Protein AF-A0A0B8P0C0-F1 (afdb_monomer_lite)

Foldseek 3Di:
DDPPPPPDPLDDDDDDDCPVVCVVCVVPLVVVLVVVLVVVLVVCVVVVDAQDDDDDPDPVHDCPSNVVSSVVVNVVNVVVVVD

Secondary structure (DSSP, 8-state):
--------TTS-------HHHHHHTGGGHHHHHHHHHHHHHHHHHHTT-SS-------TTS--HHHHHHHHHHHHHHHHHTT-

Organism: NCBI:txid1481914

Sequence (83 aa):
MDENHNLDPEHRLIVVDISKTLQEMSDNLALFELILANDLHLLFDVFWLEEVEVLCEVDSLNMNEIHKVARTRNYSRAELNKG

Radius of gyration: 14.72 Å; chains: 1; bounding box: 32×31×37 Å

Structure (mmCIF, N/CA/C/O backbone):
data_AF-A0A0B8P0C0-F1
#
_entry.id   AF-A0A0B8P0C0-F1
#
loop_
_atom_site.group_PDB
_atom_site.id
_atom_site.type_symbol
_atom_site.label_atom_id
_atom_site.label_alt_id
_atom_site.label_comp_id
_atom_site.label_asym_id
_atom_site.label_entity_id
_atom_site.label_seq_id
_atom_site.pdbx_PDB_ins_code
_atom_site.Cartn_x
_atom_site.Cartn_y
_atom_site.Cartn_z
_atom_site.occupancy
_atom_site.B_iso_or_equiv
_atom_site.auth_seq_id
_atom_site.auth_comp_id
_atom_site.auth_asym_id
_atom_site.auth_atom_id
_atom_site.pdbx_PDB_model_num
ATOM 1 N N . MET A 1 1 ? -13.149 -24.668 -5.693 1.00 36.38 1 MET A N 1
ATOM 2 C CA . MET A 1 1 ? -12.714 -24.395 -7.073 1.00 36.38 1 MET A CA 1
ATOM 3 C C . MET A 1 1 ? -11.354 -23.766 -6.912 1.00 36.38 1 MET A C 1
ATOM 5 O O . MET A 1 1 ? -11.285 -22.656 -6.412 1.00 36.38 1 MET A O 1
ATOM 9 N N . ASP A 1 2 ? -10.307 -24.550 -7.154 1.00 43.59 2 ASP A N 1
ATOM 10 C CA . ASP A 1 2 ? -8.924 -24.111 -6.989 1.00 43.59 2 ASP A CA 1
ATOM 11 C C . ASP A 1 2 ? -8.540 -23.282 -8.211 1.00 43.59 2 ASP A C 1
ATOM 13 O O . ASP A 1 2 ? -8.219 -23.819 -9.273 1.00 43.59 2 ASP A O 1
ATOM 17 N N . GLU A 1 3 ? -8.617 -21.963 -8.075 1.00 47.62 3 GLU A N 1
ATOM 18 C CA . GLU A 1 3 ? -8.033 -21.034 -9.033 1.00 47.62 3 GLU A CA 1
ATOM 19 C C . GLU A 1 3 ? -6.522 -21.000 -8.797 1.00 47.62 3 GLU A C 1
ATOM 21 O O . GLU A 1 3 ? -5.965 -20.074 -8.216 1.00 47.62 3 GLU A O 1
ATOM 26 N N . ASN A 1 4 ? -5.840 -22.052 -9.254 1.00 46.97 4 ASN A N 1
ATOM 27 C CA . ASN A 1 4 ? -4.424 -21.953 -9.572 1.00 46.97 4 ASN A CA 1
ATOM 28 C C . ASN A 1 4 ? -4.309 -20.984 -10.751 1.00 46.97 4 ASN A C 1
ATOM 30 O O . ASN A 1 4 ? -4.302 -21.389 -11.916 1.00 46.97 4 ASN A O 1
ATOM 34 N N . HIS A 1 5 ? -4.256 -19.688 -10.439 1.00 51.59 5 HIS A N 1
ATOM 35 C CA . HIS A 1 5 ? -3.625 -18.723 -11.315 1.00 51.59 5 HIS A CA 1
ATOM 36 C C . HIS A 1 5 ? -2.267 -19.299 -11.683 1.00 51.59 5 HIS A C 1
ATOM 38 O O . HIS A 1 5 ? -1.412 -19.549 -10.833 1.00 51.59 5 HIS A O 1
ATOM 44 N N . ASN A 1 6 ? -2.132 -19.592 -12.969 1.00 51.53 6 ASN A N 1
ATOM 45 C CA . ASN A 1 6 ? -0.894 -19.962 -13.613 1.00 51.53 6 ASN A CA 1
ATOM 46 C C . ASN A 1 6 ? -0.017 -18.706 -13.537 1.00 51.53 6 ASN A C 1
ATOM 48 O O . ASN A 1 6 ? -0.007 -17.899 -14.463 1.00 51.53 6 ASN A O 1
ATOM 52 N N . LEU A 1 7 ? 0.568 -18.460 -12.360 1.00 54.66 7 LEU A N 1
ATOM 53 C CA . LEU A 1 7 ? 1.456 -17.337 -12.121 1.00 54.66 7 LEU A CA 1
ATOM 54 C C . LEU A 1 7 ? 2.610 -17.529 -13.090 1.00 54.66 7 LEU A C 1
ATOM 56 O O . LEU A 1 7 ? 3.346 -18.515 -13.011 1.00 54.66 7 LEU A O 1
ATOM 60 N N . ASP A 1 8 ? 2.691 -16.621 -14.052 1.00 57.91 8 ASP A N 1
ATOM 61 C CA . ASP A 1 8 ? 3.835 -16.502 -14.931 1.00 57.91 8 ASP A CA 1
ATOM 62 C C . ASP A 1 8 ? 5.096 -16.494 -14.048 1.00 57.91 8 ASP A C 1
ATOM 64 O O . ASP A 1 8 ? 5.157 -15.690 -13.115 1.00 57.91 8 ASP A O 1
ATOM 68 N N . PRO A 1 9 ? 6.070 -17.399 -14.247 1.00 57.31 9 PRO A N 1
ATOM 69 C CA . PRO A 1 9 ? 7.264 -17.472 -13.405 1.00 57.31 9 PRO A CA 1
ATOM 70 C C . PRO A 1 9 ? 8.070 -16.163 -13.363 1.00 57.31 9 PRO A C 1
ATOM 72 O O . PRO A 1 9 ? 8.908 -15.996 -12.475 1.00 57.31 9 PRO A O 1
ATOM 75 N N . GLU A 1 10 ? 7.816 -15.232 -14.287 1.00 67.88 10 GLU A N 1
ATOM 76 C CA . GLU A 1 10 ? 8.393 -13.885 -14.288 1.00 67.88 10 GLU A CA 1
ATOM 77 C C . GLU A 1 10 ? 7.701 -12.919 -13.304 1.00 67.88 10 GLU A C 1
ATOM 79 O O . GLU A 1 10 ? 8.312 -11.944 -12.861 1.00 67.88 10 GLU A O 1
ATOM 84 N N . HIS A 1 11 ? 6.473 -13.217 -12.872 1.00 72.88 11 HIS A N 1
ATOM 85 C CA . HIS A 1 11 ? 5.702 -12.405 -11.935 1.00 72.88 11 HIS A CA 1
ATOM 86 C C . HIS A 1 11 ? 5.802 -12.949 -10.505 1.00 72.88 11 HIS A C 1
ATOM 88 O O . HIS A 1 11 ? 5.286 -14.012 -10.157 1.00 72.88 11 HIS A O 1
ATOM 94 N N . ARG A 1 12 ? 6.459 -12.184 -9.628 1.00 80.12 12 ARG A N 1
ATOM 95 C CA . ARG A 1 12 ? 6.530 -12.496 -8.194 1.00 80.12 12 ARG A CA 1
ATOM 96 C C . ARG A 1 12 ? 5.293 -11.957 -7.483 1.00 80.12 12 ARG A C 1
ATOM 98 O O . ARG A 1 12 ? 5.102 -10.747 -7.426 1.00 80.12 12 ARG A O 1
ATOM 105 N N . LEU A 1 13 ? 4.503 -12.848 -6.887 1.00 84.56 13 LEU A N 1
ATOM 106 C CA . LEU A 1 13 ? 3.369 -12.483 -6.038 1.00 84.56 13 LEU A CA 1
ATOM 107 C C . LEU A 1 13 ? 3.783 -12.468 -4.561 1.00 84.56 13 LEU A C 1
ATOM 109 O O . LEU A 1 13 ? 4.319 -13.453 -4.052 1.00 84.56 13 LEU A O 1
ATOM 113 N N . ILE A 1 14 ? 3.497 -11.364 -3.869 1.00 86.62 14 ILE A N 1
ATOM 114 C CA . ILE A 1 14 ? 3.625 -11.250 -2.412 1.00 86.62 14 ILE A CA 1
ATOM 115 C C . ILE A 1 14 ? 2.228 -11.015 -1.845 1.00 86.62 14 ILE A C 1
ATOM 117 O O . ILE A 1 14 ? 1.579 -10.030 -2.186 1.00 86.62 14 ILE A O 1
ATOM 121 N N . VAL A 1 15 ? 1.780 -11.912 -0.968 1.00 90.25 15 VAL A N 1
ATOM 122 C CA . VAL A 1 15 ? 0.507 -11.778 -0.252 1.00 90.25 15 VAL A CA 1
ATOM 123 C C . VAL A 1 15 ? 0.795 -11.293 1.162 1.00 90.25 15 VAL A C 1
ATOM 125 O O . VAL A 1 15 ? 1.586 -11.906 1.880 1.00 90.25 15 VAL A O 1
ATOM 128 N N . VAL A 1 16 ? 0.152 -10.196 1.557 1.00 89.00 16 VAL A N 1
ATOM 129 C CA . VAL A 1 16 ? 0.290 -9.606 2.892 1.00 89.00 16 VAL A CA 1
ATOM 130 C C . VAL A 1 16 ? -1.041 -9.743 3.624 1.00 89.00 16 VAL A C 1
ATOM 132 O O . VAL A 1 16 ? -2.015 -9.079 3.279 1.00 89.00 16 VAL A O 1
ATOM 135 N N . ASP A 1 17 ? -1.083 -10.609 4.636 1.00 91.06 17 ASP A N 1
ATOM 136 C CA . ASP A 1 17 ? -2.236 -10.717 5.532 1.00 91.06 17 ASP A CA 1
ATOM 137 C C . ASP A 1 17 ? -2.174 -9.616 6.597 1.00 91.06 17 ASP A C 1
ATOM 139 O O . ASP A 1 17 ? -1.276 -9.586 7.440 1.00 91.06 17 ASP A O 1
ATOM 143 N N . ILE A 1 18 ? -3.151 -8.716 6.549 1.00 89.44 18 ILE A N 1
ATOM 144 C CA . ILE A 1 18 ? -3.284 -7.573 7.456 1.00 89.44 18 ILE A CA 1
ATOM 145 C C . ILE A 1 18 ? -4.428 -7.733 8.461 1.00 89.44 18 ILE A C 1
ATOM 147 O O . ILE A 1 18 ? -4.698 -6.815 9.232 1.00 89.44 18 ILE A O 1
ATOM 151 N N . SER A 1 19 ? -5.118 -8.875 8.466 1.00 89.94 19 SER A N 1
ATOM 152 C CA . SER A 1 19 ? -6.359 -9.077 9.223 1.00 89.94 19 SER A CA 1
ATOM 153 C C . SER A 1 19 ? -6.205 -8.805 10.723 1.00 89.94 19 SER A C 1
ATOM 155 O O . SER A 1 19 ? -7.042 -8.127 11.318 1.00 89.94 19 SER A O 1
ATOM 157 N N . LYS A 1 20 ? -5.111 -9.275 11.333 1.00 88.81 20 LYS A N 1
ATOM 158 C CA . LYS A 1 20 ? -4.819 -9.052 12.759 1.00 88.81 20 LYS A CA 1
ATOM 159 C C . LYS A 1 20 ? -4.551 -7.585 13.070 1.00 88.81 20 LYS A C 1
ATOM 161 O O . LYS A 1 20 ? -5.173 -7.026 13.967 1.00 88.81 20 LYS A O 1
ATOM 166 N N . THR A 1 21 ? -3.671 -6.951 12.301 1.00 87.38 21 THR A N 1
ATOM 167 C CA . THR A 1 21 ? -3.310 -5.544 12.507 1.00 87.38 21 THR A CA 1
ATOM 168 C C . THR A 1 21 ? -4.515 -4.631 12.289 1.00 87.38 21 THR A C 1
ATOM 170 O O . THR A 1 21 ? -4.725 -3.687 13.043 1.00 87.38 21 THR A O 1
ATOM 173 N N . LEU A 1 22 ? -5.360 -4.953 11.308 1.00 88.06 22 LEU A N 1
ATOM 174 C CA . LEU A 1 22 ? -6.596 -4.227 11.041 1.00 88.06 22 LEU A CA 1
ATOM 175 C C . LEU A 1 22 ? -7.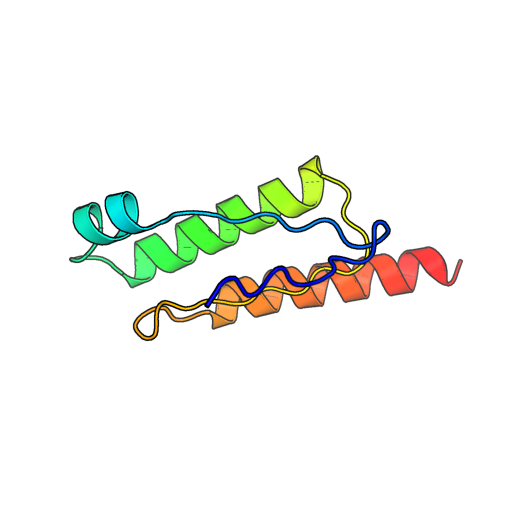596 -4.338 12.203 1.00 88.06 22 LEU A C 1
ATOM 177 O O . LEU A 1 22 ? -8.253 -3.356 12.535 1.00 88.06 22 LEU A O 1
ATOM 181 N N . GLN A 1 23 ? -7.699 -5.507 12.846 1.00 87.88 23 GLN A N 1
ATOM 182 C CA . GLN A 1 23 ? -8.528 -5.675 14.046 1.00 87.88 23 GLN A CA 1
ATOM 183 C C . GLN A 1 23 ? -8.004 -4.830 15.213 1.00 87.88 23 GLN A C 1
ATOM 185 O O . GLN A 1 23 ? -8.782 -4.122 15.854 1.00 87.88 23 GLN A O 1
ATOM 190 N N . GLU A 1 24 ? -6.692 -4.865 15.458 1.00 87.38 24 GLU A N 1
ATOM 191 C CA . GLU A 1 24 ? -6.039 -4.130 16.549 1.00 87.38 24 GLU A CA 1
ATOM 192 C C . GLU A 1 24 ? -6.088 -2.606 16.363 1.00 87.38 24 GLU A C 1
ATOM 194 O O . GLU A 1 24 ? -6.167 -1.869 17.344 1.00 87.38 24 GLU A O 1
ATOM 199 N N . MET A 1 25 ? -6.067 -2.126 15.116 1.00 85.50 25 MET A N 1
ATOM 200 C CA . MET A 1 25 ? -6.035 -0.697 14.778 1.00 85.50 25 MET A CA 1
ATOM 201 C C . MET A 1 25 ? -7.366 -0.168 14.229 1.00 85.50 25 MET A C 1
ATOM 203 O O . MET A 1 25 ? -7.405 0.919 13.650 1.00 85.50 25 MET A O 1
ATOM 207 N N . SER A 1 26 ? -8.456 -0.913 14.421 1.00 80.62 26 SER A N 1
ATOM 208 C CA . SER A 1 26 ? -9.778 -0.595 13.862 1.00 80.62 26 SER A CA 1
ATOM 209 C C . SER A 1 26 ? -10.297 0.797 14.252 1.00 80.62 26 SER A C 1
ATOM 211 O O . SER A 1 26 ? -10.920 1.469 13.430 1.00 80.62 26 SER A O 1
ATOM 213 N N . ASP A 1 27 ? -9.959 1.284 15.449 1.00 89.06 27 ASP A N 1
ATOM 214 C CA . ASP A 1 27 ? -10.334 2.621 15.933 1.00 89.06 27 ASP A CA 1
ATOM 215 C C . ASP A 1 27 ? -9.543 3.769 15.273 1.00 89.06 27 ASP A C 1
ATOM 217 O O . ASP A 1 27 ? -9.908 4.939 15.406 1.00 89.06 27 ASP A O 1
ATOM 221 N N . ASN A 1 28 ? -8.445 3.468 14.571 1.00 91.00 28 ASN A N 1
ATOM 222 C CA . ASN A 1 28 ? -7.584 4.467 13.941 1.00 91.00 28 ASN A CA 1
ATOM 223 C C . ASN A 1 28 ? -7.102 4.018 12.557 1.00 91.00 28 ASN A C 1
ATOM 225 O O . ASN A 1 28 ? -5.903 3.916 12.278 1.00 91.00 28 ASN A O 1
ATOM 229 N N . LEU A 1 29 ? -8.075 3.779 11.680 1.00 90.50 29 LEU A N 1
ATOM 230 C CA . LEU A 1 29 ? -7.847 3.302 10.321 1.00 90.50 29 LEU A CA 1
ATOM 231 C C . LEU A 1 29 ? -6.905 4.210 9.516 1.00 90.50 29 LEU A C 1
ATOM 233 O O . LEU A 1 29 ? -6.031 3.712 8.820 1.00 90.50 29 LEU A O 1
ATOM 237 N N . ALA A 1 30 ? -7.007 5.532 9.674 1.00 90.38 30 ALA A N 1
ATOM 238 C CA . ALA A 1 30 ? -6.140 6.481 8.971 1.00 90.38 30 ALA A CA 1
ATOM 239 C C . ALA A 1 30 ? -4.656 6.336 9.361 1.00 90.38 30 ALA A C 1
ATOM 241 O O . ALA A 1 30 ? -3.769 6.451 8.515 1.00 90.38 30 ALA A O 1
ATOM 242 N N . LEU A 1 31 ? -4.368 6.072 10.643 1.00 89.94 31 LEU A N 1
ATOM 243 C CA . LEU A 1 31 ? -3.002 5.791 11.086 1.00 89.94 31 LEU A CA 1
ATOM 244 C C . LEU A 1 31 ? -2.518 4.437 10.556 1.00 89.94 31 LEU A C 1
ATOM 246 O O . LEU A 1 31 ? -1.370 4.334 10.129 1.00 89.94 31 LEU A O 1
ATOM 250 N N . PHE A 1 32 ? -3.386 3.423 10.556 1.00 91.31 32 PHE A N 1
ATOM 251 C CA . PHE A 1 32 ? -3.077 2.117 9.978 1.00 91.31 32 PHE A CA 1
ATOM 252 C C . PHE A 1 32 ? -2.732 2.221 8.483 1.00 91.31 32 PHE A C 1
ATOM 254 O O . PHE A 1 32 ? -1.698 1.714 8.061 1.00 91.31 32 PHE A O 1
ATOM 261 N N . GLU A 1 33 ? -3.540 2.935 7.697 1.00 91.69 33 GLU A N 1
ATOM 262 C CA . GLU A 1 33 ? -3.313 3.173 6.264 1.00 91.69 33 GLU A CA 1
ATOM 263 C C . GLU A 1 33 ? -1.958 3.843 6.000 1.00 91.69 33 GLU A C 1
ATOM 265 O O . GLU A 1 33 ? -1.232 3.447 5.086 1.00 91.69 33 GLU A O 1
ATOM 270 N N . LEU A 1 34 ? -1.587 4.829 6.824 1.00 91.31 34 LEU A N 1
ATOM 271 C CA . LEU A 1 34 ? -0.295 5.507 6.726 1.00 91.31 34 LEU A CA 1
ATOM 272 C C . LEU A 1 34 ? 0.878 4.569 7.047 1.00 91.31 34 LEU A C 1
ATOM 274 O O . LEU A 1 34 ? 1.887 4.585 6.340 1.00 91.31 34 LEU A O 1
ATOM 278 N N . ILE A 1 35 ? 0.762 3.764 8.106 1.00 91.00 35 ILE A N 1
ATOM 279 C CA . ILE A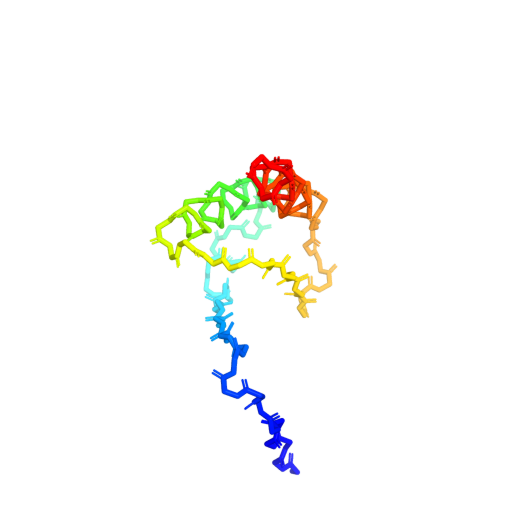 1 35 ? 1.789 2.782 8.480 1.00 91.00 35 ILE A CA 1
ATOM 280 C C . ILE A 1 35 ? 1.946 1.745 7.369 1.00 91.00 35 ILE A C 1
ATOM 282 O O . ILE A 1 35 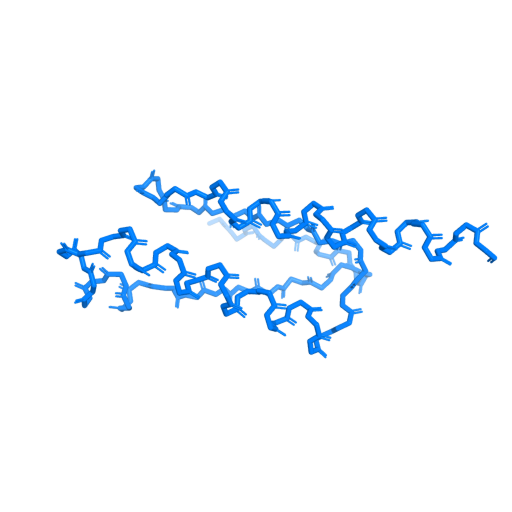? 3.061 1.512 6.914 1.00 91.00 35 ILE A O 1
ATOM 286 N N . LEU A 1 36 ? 0.836 1.208 6.859 1.00 92.06 36 LEU A N 1
ATOM 287 C CA . LEU A 1 36 ? 0.840 0.237 5.771 1.00 92.06 36 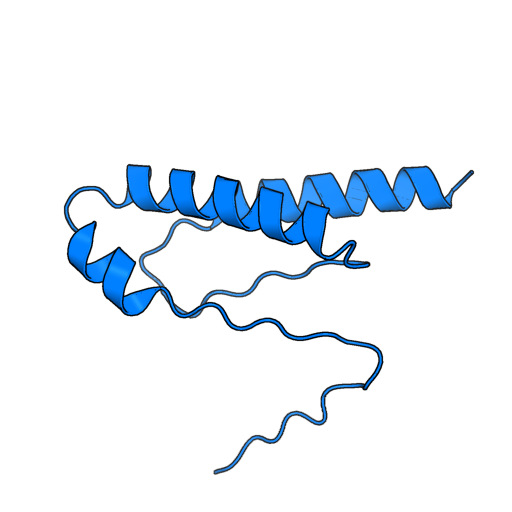LEU A CA 1
ATOM 288 C C . LEU A 1 36 ? 1.501 0.801 4.504 1.00 92.06 36 LEU A C 1
ATOM 290 O O . LEU A 1 36 ? 2.284 0.107 3.858 1.00 92.06 36 LEU A O 1
ATOM 294 N N . ALA A 1 37 ? 1.241 2.066 4.159 1.00 92.31 37 ALA A N 1
ATOM 295 C CA . ALA A 1 37 ? 1.902 2.723 3.032 1.00 92.31 37 ALA A CA 1
ATOM 296 C C . ALA A 1 37 ? 3.426 2.812 3.209 1.00 92.31 37 ALA A C 1
ATOM 298 O O . ALA A 1 37 ? 4.165 2.577 2.251 1.00 92.31 37 ALA A O 1
ATOM 299 N N . ASN A 1 38 ? 3.900 3.111 4.422 1.00 91.50 38 ASN A N 1
ATOM 300 C CA . ASN A 1 38 ? 5.330 3.155 4.726 1.00 91.50 38 ASN A CA 1
ATOM 301 C C . ASN A 1 38 ? 5.967 1.760 4.693 1.00 91.50 38 ASN A C 1
ATOM 303 O O . ASN A 1 38 ? 7.030 1.588 4.099 1.00 91.50 38 ASN A O 1
ATOM 307 N N . ASP A 1 39 ? 5.309 0.758 5.274 1.00 91.12 39 ASP A N 1
ATOM 308 C CA . ASP A 1 39 ? 5.803 -0.620 5.284 1.00 91.12 39 ASP A CA 1
ATOM 309 C C . ASP A 1 39 ? 5.898 -1.187 3.861 1.00 91.12 39 ASP A C 1
ATOM 311 O O . ASP A 1 39 ? 6.896 -1.816 3.503 1.00 91.12 39 ASP A O 1
ATOM 315 N N . LEU A 1 40 ? 4.906 -0.908 3.008 1.00 90.88 40 LEU A N 1
ATOM 316 C CA . LEU A 1 40 ? 4.938 -1.297 1.598 1.00 90.88 40 LEU A CA 1
ATOM 317 C C . LEU A 1 40 ? 6.029 -0.559 0.817 1.00 90.88 40 LEU A C 1
ATOM 319 O O . LEU A 1 40 ? 6.689 -1.178 -0.013 1.00 90.88 40 LEU A O 1
ATOM 323 N N . HIS A 1 41 ? 6.275 0.723 1.102 1.00 88.69 41 HIS A N 1
ATOM 324 C CA . HIS A 1 41 ? 7.406 1.450 0.516 1.00 88.69 41 HIS A CA 1
ATOM 325 C C . HIS A 1 41 ? 8.729 0.726 0.801 1.00 88.69 41 HIS A C 1
ATOM 327 O O . HIS A 1 41 ? 9.489 0.436 -0.122 1.00 88.69 41 HIS A O 1
ATOM 333 N N . LEU A 1 42 ? 8.966 0.366 2.067 1.00 87.75 42 LEU A N 1
ATOM 334 C CA . LEU A 1 42 ? 10.166 -0.360 2.486 1.00 87.75 42 LEU A CA 1
ATOM 335 C C . LEU A 1 42 ? 10.256 -1.741 1.831 1.00 87.75 42 LEU A C 1
ATOM 337 O O . LEU A 1 42 ? 11.326 -2.140 1.370 1.00 87.75 42 LEU A O 1
ATOM 341 N N . LEU A 1 43 ? 9.138 -2.466 1.756 1.00 88.62 43 LEU A N 1
ATOM 342 C CA . LEU A 1 43 ? 9.061 -3.754 1.071 1.00 88.62 43 LEU A CA 1
ATOM 343 C C . LEU A 1 43 ? 9.509 -3.615 -0.392 1.00 88.62 43 LEU A C 1
ATOM 345 O O . LEU A 1 43 ? 10.335 -4.387 -0.880 1.00 88.62 43 LEU A O 1
ATOM 349 N N . PHE A 1 44 ? 8.993 -2.608 -1.093 1.00 86.31 44 PHE A N 1
ATOM 350 C CA . PHE A 1 44 ? 9.305 -2.394 -2.499 1.00 86.31 44 PHE A CA 1
ATOM 351 C C . PHE A 1 44 ? 10.779 -2.047 -2.745 1.00 86.31 44 PHE A C 1
ATOM 353 O O . PHE A 1 44 ? 11.322 -2.439 -3.786 1.00 86.31 44 PHE A O 1
ATOM 360 N N . ASP A 1 45 ? 11.421 -1.354 -1.806 1.00 81.94 45 ASP A N 1
ATOM 361 C CA . ASP A 1 45 ? 12.852 -1.046 -1.857 1.00 81.94 45 ASP A CA 1
ATOM 362 C C . ASP A 1 45 ? 13.710 -2.289 -1.594 1.00 81.94 45 ASP A C 1
ATOM 364 O O . ASP A 1 45 ? 14.641 -2.574 -2.350 1.00 81.94 45 ASP A O 1
ATOM 368 N N . VAL A 1 46 ? 13.372 -3.078 -0.568 1.00 83.50 46 VAL A N 1
ATOM 369 C CA . VAL A 1 46 ? 14.138 -4.277 -0.179 1.00 83.50 46 VAL A CA 1
ATOM 370 C C . VAL A 1 46 ? 14.087 -5.357 -1.256 1.00 83.50 46 VAL A C 1
ATOM 372 O O . VAL A 1 46 ? 15.104 -5.980 -1.560 1.00 83.50 46 VAL A O 1
ATOM 375 N N . PHE A 1 47 ? 12.914 -5.596 -1.845 1.00 79.81 47 PHE A N 1
ATOM 376 C CA . PHE A 1 47 ? 12.742 -6.681 -2.810 1.00 79.81 47 PHE A CA 1
ATOM 377 C C . PHE A 1 47 ? 13.177 -6.324 -4.236 1.00 79.81 47 PHE A C 1
ATOM 379 O O . PHE A 1 47 ? 13.130 -7.199 -5.103 1.00 79.81 47 PHE A O 1
ATOM 386 N N . TRP A 1 48 ? 13.594 -5.075 -4.490 1.00 72.19 48 TRP A N 1
ATOM 387 C CA . TRP A 1 48 ? 14.012 -4.575 -5.810 1.00 72.19 48 TRP A CA 1
ATOM 388 C C . TRP A 1 48 ? 13.071 -5.028 -6.946 1.00 72.19 48 TRP A C 1
ATOM 390 O O . TRP A 1 48 ? 13.492 -5.378 -8.046 1.00 72.19 48 TRP A O 1
ATOM 400 N N . LEU A 1 49 ? 11.763 -5.065 -6.670 1.00 73.56 49 LEU A N 1
ATOM 401 C CA . LEU A 1 49 ? 10.741 -5.541 -7.609 1.00 73.56 49 LEU A CA 1
ATOM 402 C C . LEU A 1 49 ? 10.752 -4.722 -8.906 1.00 73.56 49 LEU A C 1
ATOM 404 O O . LEU A 1 49 ? 11.152 -3.558 -8.890 1.00 73.56 49 LEU A O 1
ATOM 408 N N . GLU A 1 50 ? 10.324 -5.301 -10.022 1.00 78.56 50 GLU A N 1
ATOM 409 C CA . GLU A 1 50 ? 10.267 -4.612 -11.313 1.00 78.56 50 GLU A CA 1
ATOM 410 C C . GLU A 1 50 ? 9.171 -3.546 -11.352 1.00 78.56 50 GLU A C 1
ATOM 412 O O . GLU A 1 50 ? 9.191 -2.583 -10.582 1.00 78.56 50 GLU A O 1
ATOM 417 N N . GLU A 1 51 ? 8.205 -3.713 -12.235 1.00 85.88 51 GLU A N 1
ATOM 418 C CA . GLU A 1 51 ? 6.923 -3.055 -12.103 1.00 85.88 51 GLU A CA 1
ATOM 419 C C . GLU A 1 51 ? 6.169 -3.660 -10.913 1.00 85.88 51 GLU A C 1
ATOM 421 O O . GLU A 1 51 ? 6.212 -4.868 -10.677 1.00 85.88 51 GLU A O 1
ATOM 426 N N . VAL A 1 52 ? 5.528 -2.805 -10.118 1.00 88.38 52 VAL A N 1
ATOM 427 C CA . VAL A 1 52 ? 4.711 -3.229 -8.978 1.00 88.38 52 VAL A CA 1
ATOM 428 C C . VAL A 1 52 ? 3.274 -2.800 -9.198 1.00 88.38 52 VAL A C 1
ATOM 430 O O . VAL A 1 52 ? 2.988 -1.610 -9.343 1.00 88.38 52 VAL A O 1
ATOM 433 N N . GLU A 1 53 ? 2.377 -3.775 -9.151 1.00 90.25 53 GLU A N 1
ATOM 434 C CA . GLU A 1 53 ? 0.939 -3.582 -9.032 1.00 90.25 53 GLU A CA 1
ATOM 435 C C . GLU A 1 53 ? 0.502 -3.975 -7.617 1.00 90.25 53 GLU A C 1
ATOM 437 O O . GLU A 1 53 ? 1.027 -4.926 -7.034 1.00 90.25 53 GLU A O 1
ATOM 442 N N . VAL A 1 54 ? -0.430 -3.216 -7.039 1.00 91.56 54 VAL A N 1
ATOM 443 C CA . VAL A 1 54 ? -0.965 -3.480 -5.700 1.00 91.56 54 VAL A CA 1
ATOM 444 C C . VAL A 1 54 ? -2.471 -3.617 -5.805 1.00 91.56 54 VAL A C 1
ATOM 446 O O . VAL A 1 54 ? -3.142 -2.721 -6.311 1.00 91.56 54 VAL A O 1
ATOM 449 N N . LEU A 1 55 ? -2.985 -4.727 -5.288 1.00 92.50 55 LEU A N 1
ATOM 450 C CA . LEU A 1 55 ? -4.408 -5.021 -5.192 1.00 92.50 55 LEU A CA 1
ATOM 451 C C . LEU A 1 55 ? -4.771 -5.204 -3.715 1.00 92.50 55 LEU A C 1
ATOM 453 O O . LEU A 1 55 ? -3.939 -5.629 -2.913 1.00 92.50 55 LEU A O 1
ATOM 457 N N . CYS A 1 56 ? -6.003 -4.860 -3.351 1.00 91.75 56 CYS A N 1
ATOM 458 C CA . CYS A 1 56 ? -6.506 -4.985 -1.988 1.00 91.75 56 CYS A CA 1
ATOM 459 C C . CYS A 1 56 ? -7.931 -5.535 -2.016 1.00 91.75 56 CYS A C 1
ATOM 461 O O . CYS A 1 56 ? -8.778 -5.008 -2.733 1.00 91.75 56 CYS A O 1
ATOM 463 N N . GLU A 1 57 ? -8.184 -6.568 -1.216 1.00 92.12 57 GLU A N 1
ATOM 464 C CA . GLU A 1 57 ? -9.510 -7.182 -1.048 1.00 92.12 57 GLU A CA 1
ATOM 465 C C . GLU A 1 57 ? -10.278 -6.608 0.157 1.00 92.12 57 GLU A C 1
ATOM 467 O O . GLU A 1 57 ? -11.374 -7.057 0.482 1.00 92.12 57 GLU A O 1
ATOM 472 N N . VAL A 1 58 ? -9.702 -5.625 0.857 1.00 89.56 58 VAL A N 1
ATOM 473 C CA . VAL A 1 58 ? -10.309 -4.997 2.035 1.00 89.56 58 VAL A CA 1
ATOM 474 C C . VAL A 1 58 ? -10.934 -3.662 1.638 1.00 89.56 58 VAL A C 1
ATOM 476 O O . VAL A 1 58 ? -10.260 -2.633 1.594 1.00 89.56 58 VAL A O 1
ATOM 479 N N . ASP A 1 59 ? -12.246 -3.676 1.407 1.00 87.94 59 ASP A N 1
ATOM 480 C CA . ASP A 1 59 ? -13.016 -2.523 0.908 1.00 87.94 59 ASP A CA 1
ATOM 481 C C . ASP A 1 59 ? -12.935 -1.271 1.794 1.00 87.94 59 ASP A C 1
ATOM 483 O O . ASP A 1 59 ? -13.088 -0.148 1.315 1.00 87.94 59 ASP A O 1
ATOM 487 N N . SER A 1 60 ? -12.724 -1.444 3.101 1.00 87.81 60 SER A N 1
ATOM 488 C CA . SER A 1 60 ? -12.679 -0.324 4.042 1.00 87.81 60 SER A CA 1
ATOM 489 C C . SER A 1 60 ? -11.383 0.482 3.969 1.00 87.81 60 SER A C 1
ATOM 491 O O . SER A 1 60 ? -11.341 1.566 4.541 1.00 87.81 60 SER A O 1
ATOM 493 N N . LEU A 1 61 ? -10.331 -0.028 3.319 1.00 90.38 61 LEU A N 1
ATOM 494 C CA . LEU A 1 61 ? -9.025 0.627 3.297 1.00 90.38 61 LEU A CA 1
ATOM 495 C C . LEU A 1 61 ? -8.898 1.657 2.186 1.00 90.38 61 LEU A C 1
ATOM 497 O O . LEU A 1 61 ? -9.084 1.380 1.001 1.00 90.38 61 LEU A 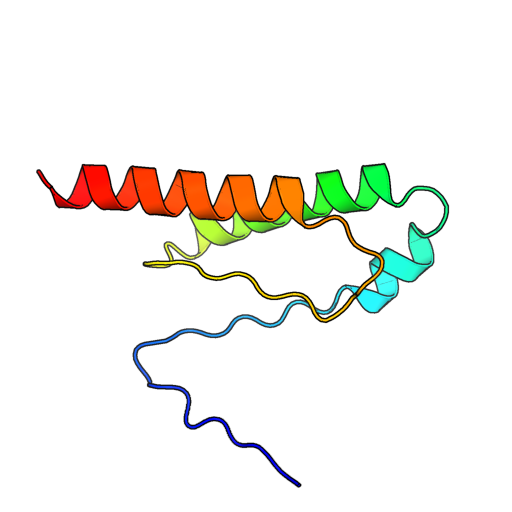O 1
ATOM 501 N N . ASN A 1 62 ? -8.459 2.851 2.565 1.00 91.56 62 ASN A N 1
ATOM 502 C CA . ASN A 1 62 ? -8.067 3.875 1.622 1.00 91.56 62 ASN A CA 1
ATOM 503 C C . ASN A 1 62 ? -6.676 3.581 1.041 1.00 91.56 62 ASN A C 1
ATOM 505 O O . ASN A 1 62 ? -5.637 3.912 1.610 1.00 91.56 62 ASN A O 1
ATOM 509 N N . MET A 1 63 ? -6.661 3.024 -0.166 1.00 92.50 63 MET A N 1
ATOM 510 C CA . MET A 1 63 ? -5.431 2.657 -0.875 1.00 92.50 63 MET A CA 1
ATOM 511 C C . MET A 1 63 ? -4.727 3.833 -1.575 1.00 92.50 63 MET A C 1
ATOM 513 O O . MET A 1 63 ? -3.756 3.625 -2.303 1.00 92.50 63 MET A O 1
ATOM 517 N N . ASN A 1 64 ? -5.183 5.081 -1.402 1.00 92.62 64 ASN A N 1
ATOM 518 C CA . ASN A 1 64 ? -4.664 6.214 -2.175 1.00 92.62 64 ASN A CA 1
ATOM 519 C C . ASN A 1 64 ? -3.163 6.459 -1.973 1.00 92.62 64 ASN A C 1
ATOM 521 O O . ASN A 1 64 ? -2.445 6.638 -2.960 1.00 92.62 64 ASN A O 1
ATOM 525 N N . GLU A 1 65 ? -2.681 6.464 -0.728 1.00 89.81 65 GLU A N 1
ATOM 526 C CA . GLU A 1 65 ? -1.254 6.679 -0.446 1.00 89.81 65 GLU A CA 1
ATOM 527 C C . GLU A 1 65 ? -0.404 5.492 -0.909 1.00 89.81 65 GLU A C 1
ATOM 529 O O . GLU A 1 65 ? 0.639 5.686 -1.531 1.00 89.81 65 GLU A O 1
ATOM 534 N N . ILE A 1 66 ? -0.903 4.266 -0.744 1.00 91.06 66 ILE A N 1
ATOM 535 C CA . ILE A 1 66 ? -0.239 3.048 -1.223 1.00 91.06 66 ILE A CA 1
ATOM 536 C C . ILE A 1 66 ? -0.089 3.074 -2.753 1.00 91.06 66 ILE A C 1
ATOM 538 O O . ILE A 1 66 ? 1.002 2.865 -3.286 1.00 91.06 66 ILE A O 1
ATOM 542 N N . HIS A 1 67 ? -1.154 3.421 -3.480 1.00 93.81 67 HIS A N 1
ATOM 543 C CA . HIS A 1 67 ? -1.102 3.563 -4.936 1.00 93.81 67 HIS A CA 1
ATOM 544 C C . HIS A 1 67 ? -0.177 4.702 -5.380 1.00 93.81 67 HIS A C 1
ATOM 546 O O . HIS A 1 67 ? 0.475 4.595 -6.420 1.00 93.81 67 HIS A O 1
ATOM 552 N N . LYS A 1 68 ? -0.091 5.807 -4.625 1.00 91.50 68 LYS A N 1
ATOM 553 C CA . LYS A 1 68 ? 0.883 6.875 -4.909 1.00 91.50 68 LYS A CA 1
ATOM 554 C C . LYS A 1 68 ? 2.316 6.370 -4.766 1.00 91.50 68 LYS A C 1
ATOM 556 O O . LYS A 1 68 ? 3.123 6.668 -5.647 1.00 91.50 68 LYS A O 1
ATOM 561 N N . VAL A 1 69 ? 2.620 5.595 -3.724 1.00 89.44 69 VAL A N 1
ATOM 562 C CA . VAL A 1 69 ? 3.941 4.979 -3.527 1.00 89.44 69 VAL A CA 1
ATOM 563 C C . VAL A 1 69 ? 4.287 4.061 -4.702 1.00 89.44 69 VAL A C 1
ATOM 565 O O . VAL A 1 69 ? 5.313 4.272 -5.351 1.00 89.44 69 VAL A O 1
ATOM 568 N N . ALA A 1 70 ? 3.400 3.123 -5.054 1.00 91.19 70 ALA A N 1
ATOM 569 C CA . ALA A 1 70 ? 3.622 2.195 -6.167 1.00 91.19 70 ALA A CA 1
ATOM 570 C C . ALA A 1 70 ? 3.847 2.929 -7.506 1.00 91.19 70 ALA A C 1
ATOM 572 O O . ALA A 1 70 ? 4.826 2.671 -8.208 1.00 91.19 70 ALA A O 1
ATOM 573 N N . ARG A 1 71 ? 3.007 3.926 -7.829 1.00 91.25 71 ARG A N 1
ATOM 574 C CA . ARG A 1 71 ? 3.162 4.734 -9.054 1.00 91.25 71 ARG A CA 1
ATOM 575 C C . ARG A 1 71 ? 4.465 5.528 -9.085 1.00 91.25 71 ARG A C 1
ATOM 577 O O . ARG A 1 71 ? 5.128 5.558 -10.117 1.00 91.25 71 ARG A O 1
ATOM 584 N N . THR A 1 72 ? 4.830 6.176 -7.979 1.00 88.06 72 THR A N 1
ATOM 585 C CA . THR A 1 72 ? 6.050 7.004 -7.894 1.00 88.06 72 THR A CA 1
ATOM 586 C C . THR A 1 72 ? 7.297 6.161 -8.126 1.00 88.06 72 THR A C 1
ATOM 588 O O . THR A 1 72 ? 8.219 6.568 -8.838 1.00 88.06 72 THR A O 1
ATOM 591 N N . ARG A 1 73 ? 7.297 4.951 -7.568 1.00 86.12 73 ARG A N 1
ATOM 592 C CA . ARG A 1 73 ? 8.355 3.972 -7.762 1.00 86.12 73 ARG A CA 1
ATOM 593 C C . ARG A 1 73 ? 8.443 3.500 -9.210 1.00 86.12 73 ARG A C 1
ATOM 595 O O . ARG A 1 73 ? 9.521 3.573 -9.797 1.00 86.12 73 ARG A O 1
ATOM 602 N N . ASN A 1 74 ? 7.329 3.047 -9.790 1.00 88.94 74 ASN A N 1
ATOM 603 C CA . ASN A 1 74 ? 7.302 2.565 -11.175 1.00 88.94 74 ASN A CA 1
ATOM 604 C C . ASN A 1 74 ? 7.761 3.666 -12.143 1.00 88.94 74 ASN A C 1
ATOM 606 O O . ASN A 1 74 ? 8.564 3.401 -13.034 1.00 88.94 74 ASN A O 1
ATOM 610 N N . TYR A 1 75 ? 7.335 4.914 -11.913 1.00 87.06 75 TYR A N 1
ATOM 611 C CA . TYR A 1 75 ? 7.807 6.074 -12.670 1.00 87.06 75 TYR A CA 1
ATOM 612 C C . TYR A 1 75 ? 9.323 6.273 -12.537 1.00 87.06 75 TYR A C 1
ATOM 614 O O . TYR A 1 75 ? 10.023 6.325 -13.544 1.00 87.06 75 TYR A O 1
ATOM 622 N N . SER A 1 76 ? 9.847 6.326 -11.308 1.00 83.69 76 SER A N 1
ATOM 623 C CA . SER A 1 76 ? 11.286 6.510 -11.060 1.00 83.69 76 SER A CA 1
ATOM 624 C C . SER A 1 76 ? 12.131 5.427 -11.739 1.00 83.69 76 SER A C 1
ATOM 626 O O . SER A 1 76 ? 13.159 5.727 -12.340 1.00 83.69 76 SER A O 1
ATOM 628 N N . ARG A 1 77 ? 11.672 4.169 -11.709 1.00 80.81 77 ARG A N 1
ATOM 629 C CA . ARG A 1 77 ? 12.317 3.063 -12.429 1.00 80.81 77 ARG A CA 1
ATOM 630 C C . ARG A 1 77 ? 12.260 3.228 -13.944 1.00 80.81 77 ARG A C 1
ATOM 632 O O . ARG A 1 77 ? 13.268 3.010 -14.608 1.00 80.81 77 ARG A O 1
ATOM 639 N N . ALA A 1 78 ? 11.103 3.594 -14.493 1.00 83.75 78 ALA A N 1
ATOM 640 C CA . ALA A 1 78 ? 10.960 3.806 -15.929 1.00 83.75 78 ALA A CA 1
ATOM 641 C C . ALA A 1 78 ? 11.914 4.900 -16.433 1.00 83.75 78 ALA A C 1
ATOM 643 O O . ALA A 1 78 ? 12.480 4.756 -17.510 1.00 83.75 78 ALA A O 1
ATOM 644 N 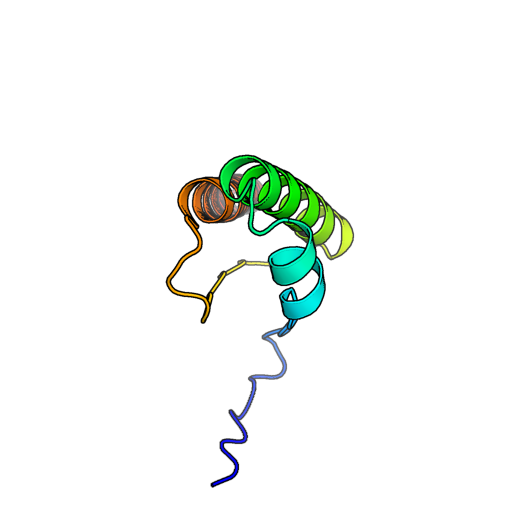N . GLU A 1 79 ? 12.141 5.955 -15.644 1.00 81.50 79 GLU A N 1
ATOM 645 C CA . GLU A 1 79 ? 13.131 6.990 -15.963 1.00 81.50 79 GLU A CA 1
ATOM 646 C C . GLU A 1 79 ? 14.579 6.481 -15.874 1.00 81.50 79 GLU A C 1
ATOM 648 O O . GLU A 1 79 ? 15.385 6.809 -16.740 1.00 81.50 79 GLU A O 1
ATOM 653 N N . LEU A 1 80 ? 14.913 5.632 -14.893 1.00 74.38 80 LEU A N 1
ATOM 654 C CA . LEU A 1 80 ? 16.244 5.009 -14.795 1.00 74.38 80 LEU A CA 1
ATOM 655 C C . LEU A 1 80 ? 16.548 4.062 -15.968 1.00 74.38 80 LEU A C 1
ATOM 657 O O . LEU A 1 80 ? 17.690 3.987 -16.407 1.00 74.38 80 LEU A O 1
ATOM 661 N N . ASN A 1 81 ? 15.534 3.375 -16.497 1.00 65.88 81 ASN A N 1
ATOM 662 C CA . ASN A 1 81 ? 15.677 2.429 -17.609 1.00 65.88 81 ASN A CA 1
ATOM 663 C C . ASN A 1 81 ? 15.697 3.096 -18.999 1.00 65.88 81 ASN A C 1
ATOM 665 O O . ASN A 1 81 ? 15.888 2.410 -20.001 1.00 65.88 81 ASN A O 1
ATOM 669 N N . LYS A 1 82 ? 15.471 4.414 -19.081 1.00 70.62 82 LYS A N 1
ATOM 670 C CA . LYS A 1 82 ? 15.600 5.197 -20.325 1.00 70.62 82 LYS A CA 1
ATOM 671 C C . LYS A 1 82 ? 17.036 5.672 -20.596 1.00 70.62 82 LYS A C 1
ATOM 673 O O . LYS A 1 82 ? 17.265 6.252 -21.658 1.00 70.62 82 LYS A O 1
ATOM 678 N N . GLY A 1 83 ? 17.949 5.490 -19.637 1.00 50.69 83 GLY A N 1
ATOM 679 C CA . GLY A 1 83 ? 19.354 5.917 -19.693 1.00 50.69 83 GLY A CA 1
ATOM 680 C C . GLY A 1 83 ? 20.305 4.875 -20.259 1.00 50.69 83 GLY A C 1
ATOM 681 O O . GLY A 1 83 ? 20.053 3.667 -20.058 1.00 50.69 83 GLY A O 1
#

pLDDT: mean 82.34, std 13.55, range [36.38, 93.81]